Protein AF-A0A3C7Z7R9-F1 (afdb_monomer)

pLDDT: mean 73.32, std 10.02, range [45.06, 87.44]

Nearest PDB structures (foldseek):
  7abk-assembly1_A  TM=3.414E-01  e=3.803E+00  Synechocystis sp. PCC 6803 substr. Kazusa

Mean predicted aligned error: 17.71 Å

Solvent-accessible surface area (backbone atoms only — not comparable to full-atom values): 7856 Å² total; per-residue (Å²): 124,68,72,59,60,48,51,54,49,52,51,52,50,52,52,51,49,53,53,51,53,52,49,51,52,49,56,54,38,62,77,72,47,78,93,55,49,72,61,52,52,52,53,48,52,52,50,52,51,52,50,52,51,52,52,52,48,54,56,49,49,58,53,50,54,52,53,49,55,51,52,53,51,53,51,51,53,52,51,52,52,50,50,53,51,49,54,52,50,52,56,48,53,52,49,53,53,50,52,49,52,53,51,51,54,49,51,52,54,44,63,75,63,45,88,58,94,42,74,71,54,51,56,53,49,54,56,50,52,55,50,53,60,69,68,48,78,83,74,132

Foldseek 3Di:
DVVVVVVVVVLVVVLVVLVVVLVVVLVVCVVPDPPCNVVSVVVSVVVSVVSVVVVVVVVVVVVVVVVVVVVVVVVVVVVVVVVVVVVVVVVVVVVVVVVVVLVVLLVVLCVVQPVDPDPVSVVVSVVVSVVVVVPPDPDD

Secondary structure (DSSP, 8-state):
-HHHHHHHHHHHHHHHHHHHHHHHHHHHHHHH--SSHHHHHHHHHHHHHHHHHHHHHHHHHHHHHHHHHHHHHHHHH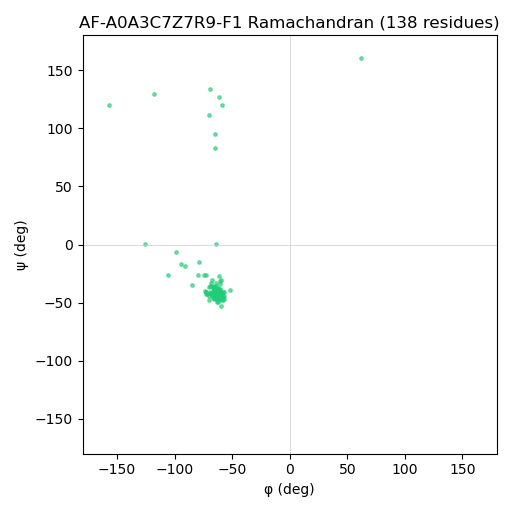HHHHHHHHHHHHHHHHHHHHHHHHHHHHHHHHHHHH-S--SHHHHHHHHHHHHHHHHHS----

Structure (mmCIF, N/CA/C/O backbone):
data_AF-A0A3C7Z7R9-F1
#
_entry.id   AF-A0A3C7Z7R9-F1
#
loop_
_atom_site.group_PDB
_atom_site.id
_atom_site.type_symbol
_atom_site.label_atom_id
_atom_site.label_alt_id
_atom_site.label_comp_id
_atom_site.label_asym_id
_atom_site.label_entity_id
_atom_site.label_seq_id
_atom_site.pdbx_PDB_ins_code
_atom_site.Cartn_x
_atom_site.Cartn_y
_atom_site.Cartn_z
_atom_site.occupancy
_atom_site.B_iso_or_equiv
_atom_site.auth_seq_id
_atom_site.auth_comp_id
_atom_site.auth_asym_id
_atom_site.auth_atom_id
_atom_site.pdbx_PDB_model_num
ATOM 1 N N . MET A 1 1 ? 2.798 -17.201 -8.809 1.00 49.19 1 MET A N 1
ATOM 2 C CA . MET A 1 1 ? 3.963 -16.282 -8.846 1.00 49.19 1 MET A CA 1
ATOM 3 C C . MET A 1 1 ? 4.672 -16.082 -10.211 1.00 49.19 1 MET A C 1
ATOM 5 O O . MET A 1 1 ? 5.445 -15.129 -10.273 1.00 49.19 1 MET A O 1
ATOM 9 N N . PRO A 1 2 ? 4.422 -16.818 -11.324 1.00 55.78 2 PRO A N 1
ATOM 10 C CA . PRO A 1 2 ? 5.277 -16.711 -12.525 1.00 55.78 2 PRO A CA 1
ATOM 11 C C . PRO A 1 2 ? 5.078 -15.423 -13.348 1.00 55.78 2 PRO A C 1
ATOM 13 O O . PRO A 1 2 ? 6.019 -14.937 -13.968 1.00 55.78 2 PRO A O 1
ATOM 16 N N . LYS A 1 3 ? 3.891 -14.798 -13.299 1.00 55.12 3 LYS A N 1
ATOM 17 C CA . LYS A 1 3 ? 3.572 -13.591 -14.094 1.00 55.12 3 LYS A CA 1
ATOM 18 C C . LYS A 1 3 ? 4.466 -12.376 -13.791 1.00 55.12 3 LYS A C 1
ATOM 20 O O . LYS A 1 3 ? 4.666 -11.535 -14.657 1.00 55.12 3 LYS A O 1
ATOM 25 N N . LYS A 1 4 ? 5.025 -12.278 -12.578 1.00 55.84 4 LYS A N 1
ATOM 26 C CA . LYS A 1 4 ? 5.832 -11.116 -12.149 1.00 55.84 4 LYS A CA 1
ATOM 27 C C . LYS A 1 4 ? 7.300 -11.222 -12.564 1.00 55.84 4 LYS A C 1
ATOM 29 O O . LYS A 1 4 ? 7.895 -10.217 -12.930 1.00 55.84 4 LYS A O 1
ATOM 34 N N . LEU A 1 5 ? 7.847 -12.440 -12.563 1.00 56.38 5 LEU A N 1
ATOM 35 C CA . LEU A 1 5 ? 9.159 -12.725 -13.151 1.00 56.38 5 LEU A CA 1
ATOM 36 C C . LEU A 1 5 ? 9.125 -12.517 -14.665 1.00 56.38 5 LEU A C 1
ATOM 38 O O . LEU A 1 5 ? 10.076 -11.988 -15.225 1.00 56.38 5 LEU A O 1
ATOM 42 N N . LEU A 1 6 ? 8.006 -12.866 -15.308 1.00 60.53 6 LEU A N 1
ATOM 43 C CA . LEU A 1 6 ? 7.787 -12.575 -16.722 1.00 60.53 6 LEU A CA 1
ATOM 44 C C . LEU A 1 6 ? 7.782 -11.063 -16.982 1.00 60.53 6 LEU A C 1
ATOM 46 O O . LEU A 1 6 ? 8.541 -10.617 -17.828 1.00 60.53 6 LEU A O 1
ATOM 50 N N . ALA A 1 7 ? 7.032 -10.262 -16.216 1.00 67.25 7 ALA A N 1
ATOM 51 C CA . ALA A 1 7 ? 7.012 -8.802 -16.382 1.00 67.25 7 ALA A CA 1
ATOM 52 C C . ALA A 1 7 ? 8.397 -8.146 -16.204 1.00 67.25 7 ALA A C 1
ATOM 54 O O . ALA A 1 7 ? 8.770 -7.286 -16.995 1.00 67.25 7 ALA A O 1
ATOM 55 N N . ALA A 1 8 ? 9.181 -8.584 -15.213 1.00 70.44 8 ALA A N 1
ATOM 56 C CA . ALA A 1 8 ? 10.548 -8.096 -15.017 1.00 70.44 8 ALA A CA 1
ATOM 57 C C . ALA A 1 8 ? 11.485 -8.498 -16.172 1.00 70.44 8 ALA A C 1
ATOM 59 O O . ALA A 1 8 ? 12.287 -7.686 -16.625 1.00 70.44 8 ALA A O 1
ATOM 60 N N . ARG A 1 9 ? 11.351 -9.725 -16.695 1.00 77.62 9 ARG A N 1
ATOM 61 C CA . ARG A 1 9 ? 12.092 -10.187 -17.880 1.00 77.62 9 ARG A CA 1
ATOM 62 C C . ARG A 1 9 ? 11.699 -9.405 -19.134 1.00 77.62 9 ARG A C 1
ATOM 64 O O . ARG A 1 9 ? 12.583 -8.990 -19.867 1.00 77.62 9 ARG A O 1
ATOM 71 N N . TYR A 1 10 ? 10.409 -9.139 -19.349 1.00 80.75 10 TYR A N 1
ATOM 72 C CA . TYR A 1 10 ? 9.936 -8.305 -20.460 1.00 80.75 10 TYR A CA 1
ATOM 73 C C . TYR A 1 10 ? 10.455 -6.867 -20.366 1.00 80.75 10 TYR A C 1
ATOM 75 O O . TYR A 1 10 ? 10.853 -6.314 -21.383 1.00 80.75 10 TYR A O 1
ATOM 83 N N . LEU A 1 11 ? 10.517 -6.286 -19.163 1.00 78.25 11 LEU A N 1
ATOM 84 C CA . LEU A 1 11 ? 11.127 -4.970 -18.941 1.00 78.25 11 LEU A CA 1
ATOM 85 C C . LEU A 1 11 ? 12.625 -4.965 -19.265 1.00 78.25 11 LEU A C 1
ATOM 87 O O . LEU A 1 11 ? 13.098 -4.047 -19.926 1.00 78.25 11 LEU A O 1
ATOM 91 N N . LEU A 1 12 ? 13.360 -6.004 -18.857 1.00 80.19 12 LEU A N 1
ATOM 92 C CA . LEU A 1 12 ? 14.773 -6.168 -19.211 1.00 80.19 12 LEU A CA 1
ATOM 93 C C . LEU A 1 12 ? 14.971 -6.334 -20.723 1.00 80.19 12 LEU A C 1
ATOM 95 O O . LEU A 1 12 ? 15.853 -5.693 -21.289 1.00 80.19 12 LEU A O 1
ATOM 99 N N . TYR A 1 13 ? 14.131 -7.132 -21.389 1.00 84.25 13 TYR A N 1
ATOM 100 C CA . TYR A 1 13 ? 14.182 -7.287 -22.843 1.00 84.25 13 TYR A CA 1
ATOM 101 C C . TYR A 1 13 ? 13.857 -5.977 -23.566 1.00 84.25 13 TYR A C 1
ATOM 103 O O . TYR A 1 13 ? 14.589 -5.595 -24.476 1.00 84.25 13 TYR A O 1
ATOM 111 N N . ALA A 1 14 ? 12.829 -5.248 -23.129 1.00 79.19 14 ALA A N 1
ATOM 112 C CA . ALA A 1 14 ? 12.483 -3.945 -23.690 1.00 79.19 14 ALA A CA 1
ATOM 113 C C . ALA A 1 14 ? 13.629 -2.936 -23.522 1.00 79.19 14 ALA A C 1
ATOM 115 O O . ALA A 1 14 ? 13.992 -2.257 -24.479 1.00 79.19 14 ALA A O 1
ATOM 116 N N . LEU A 1 15 ? 14.258 -2.893 -22.344 1.00 81.81 15 LEU A N 1
ATOM 117 C CA . LEU A 1 15 ? 15.411 -2.031 -22.088 1.00 81.81 15 LEU A CA 1
ATOM 118 C C . LEU A 1 15 ? 16.605 -2.412 -22.975 1.00 81.81 15 LEU A C 1
ATOM 120 O O . LEU A 1 15 ? 17.213 -1.541 -23.588 1.00 81.81 15 LEU A O 1
ATOM 124 N N . SER A 1 16 ? 16.890 -3.710 -23.124 1.00 84.06 16 SER A N 1
ATOM 125 C CA . SER A 1 16 ? 17.953 -4.184 -24.019 1.00 84.06 16 SER A CA 1
ATOM 126 C C . SER A 1 16 ? 17.692 -3.838 -25.490 1.00 84.06 16 SER A 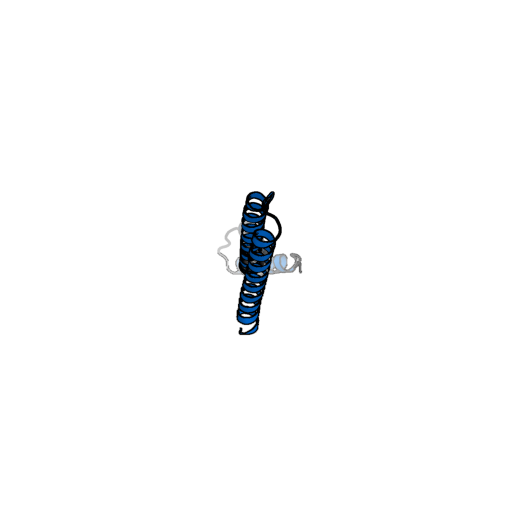C 1
ATOM 128 O O . SER A 1 16 ? 18.618 -3.452 -26.197 1.00 84.06 16 SER A O 1
ATOM 130 N N . ALA A 1 17 ? 16.435 -3.899 -25.941 1.00 83.88 17 ALA A N 1
ATOM 131 C CA . ALA A 1 17 ? 16.058 -3.547 -27.305 1.00 83.88 17 ALA A CA 1
ATOM 132 C C . ALA A 1 17 ? 16.250 -2.048 -27.572 1.00 83.88 17 ALA A C 1
ATOM 134 O O . ALA A 1 17 ? 16.822 -1.685 -28.596 1.00 83.88 17 ALA A O 1
ATOM 135 N N . VAL A 1 18 ? 15.848 -1.182 -26.633 1.00 83.25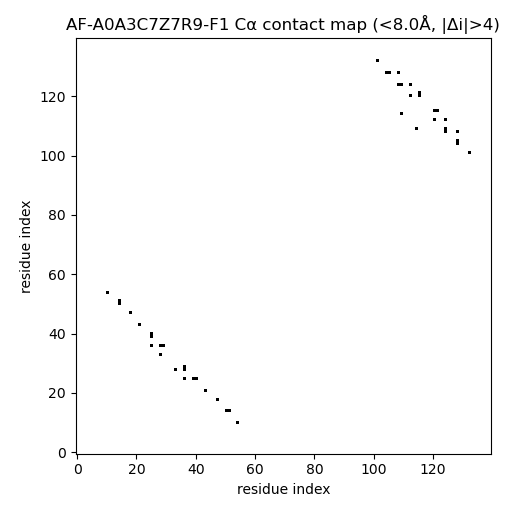 18 VAL A N 1
ATOM 136 C CA . VAL A 1 18 ? 16.087 0.270 -26.728 1.00 83.25 18 VAL A CA 1
ATOM 137 C C . VAL A 1 18 ? 17.584 0.564 -26.795 1.00 83.25 18 VAL A C 1
ATOM 139 O O . VAL A 1 18 ? 18.011 1.359 -27.633 1.00 83.25 18 VAL A O 1
ATOM 142 N N . VAL A 1 19 ? 18.386 -0.125 -25.975 1.00 83.81 19 VAL A N 1
ATOM 143 C CA . VAL A 1 19 ? 19.843 0.037 -25.988 1.00 83.81 19 VAL A CA 1
ATOM 144 C C . VAL A 1 19 ? 20.452 -0.404 -27.325 1.00 83.81 19 VAL A C 1
ATOM 146 O O . VAL A 1 19 ? 21.327 0.269 -27.857 1.00 83.81 19 VAL A O 1
ATOM 149 N N . LEU A 1 20 ? 19.995 -1.513 -27.907 1.00 84.50 20 LEU A N 1
ATOM 150 C CA . LEU A 1 20 ? 20.507 -1.985 -29.197 1.00 84.50 20 LEU A CA 1
ATOM 151 C C . LEU A 1 20 ? 20.116 -1.058 -30.354 1.00 84.50 20 LEU A C 1
ATOM 153 O O . LEU A 1 20 ? 20.952 -0.754 -31.203 1.00 84.50 20 LEU A O 1
ATOM 157 N N . VAL A 1 21 ? 18.872 -0.571 -30.372 1.00 82.12 21 VAL A N 1
ATOM 158 C CA . VAL A 1 21 ? 18.388 0.362 -31.402 1.00 82.12 21 VAL A CA 1
ATOM 159 C C . VAL A 1 21 ? 19.147 1.685 -31.341 1.00 82.12 21 VAL A C 1
ATOM 161 O O . VAL A 1 21 ? 19.577 2.196 -32.374 1.00 82.12 21 VAL A O 1
ATOM 164 N N . GLY A 1 22 ? 19.365 2.225 -30.141 1.00 76.00 22 GLY A N 1
ATOM 165 C CA . GLY A 1 22 ? 20.117 3.464 -29.977 1.00 76.00 22 GLY A CA 1
ATOM 166 C C . GLY A 1 22 ? 21.597 3.336 -30.342 1.00 76.00 22 GLY A C 1
ATOM 167 O O . GLY A 1 22 ? 22.150 4.238 -30.968 1.00 76.00 22 GLY A O 1
ATOM 168 N N . LEU A 1 23 ? 22.223 2.189 -30.049 1.00 79.00 23 LEU A N 1
ATOM 169 C CA . LEU A 1 23 ? 23.590 1.889 -30.494 1.00 79.00 23 LEU A CA 1
ATOM 170 C C . LEU A 1 23 ? 23.678 1.786 -32.023 1.00 79.00 23 LEU A C 1
ATOM 172 O O . LEU A 1 23 ? 24.609 2.321 -32.622 1.00 79.00 23 LEU A O 1
ATOM 176 N N . GLY A 1 24 ? 22.688 1.153 -32.659 1.00 77.50 24 GLY A N 1
ATOM 177 C CA . GLY A 1 24 ? 22.591 1.078 -34.117 1.00 77.50 24 GLY A CA 1
ATOM 178 C C . GLY A 1 24 ? 22.444 2.454 -34.772 1.00 77.50 24 GLY A C 1
ATOM 179 O O . GLY A 1 24 ? 23.132 2.742 -35.749 1.00 77.50 24 GLY A O 1
ATOM 180 N N . LEU A 1 25 ? 21.610 3.331 -34.204 1.00 75.81 25 LEU A N 1
ATOM 181 C CA . LEU A 1 25 ? 21.448 4.711 -34.676 1.00 75.81 25 LEU A CA 1
ATOM 182 C C . LEU A 1 25 ? 22.729 5.537 -34.517 1.00 75.81 25 LEU A C 1
ATOM 184 O O . LEU A 1 25 ? 23.070 6.302 -35.417 1.00 75.81 25 LEU A O 1
ATOM 188 N N . LEU A 1 26 ? 23.454 5.361 -33.410 1.00 72.62 26 LEU A N 1
ATOM 189 C CA . LEU A 1 26 ? 24.730 6.036 -33.174 1.00 72.62 26 LEU A CA 1
ATOM 190 C C . LEU A 1 26 ? 25.801 5.631 -34.187 1.00 72.62 26 LEU A C 1
ATOM 192 O O . LEU A 1 26 ? 26.456 6.498 -34.762 1.00 72.62 26 LEU A O 1
ATOM 196 N N . LEU A 1 27 ? 25.943 4.329 -34.441 1.00 72.62 27 LEU A N 1
ATOM 197 C CA . LEU A 1 27 ? 26.890 3.816 -35.431 1.00 72.62 27 LEU A CA 1
ATOM 198 C C . LEU A 1 27 ? 26.520 4.269 -36.849 1.00 72.62 27 LEU A C 1
ATOM 200 O O . LEU A 1 27 ? 27.395 4.680 -37.606 1.00 72.62 27 LEU A O 1
ATOM 204 N N . ALA A 1 28 ? 25.228 4.260 -37.196 1.00 69.19 28 ALA A N 1
ATOM 205 C CA . ALA A 1 28 ? 24.755 4.761 -38.484 1.00 69.19 28 ALA A CA 1
ATOM 206 C C . ALA A 1 28 ? 25.036 6.264 -38.656 1.00 69.19 28 ALA A C 1
ATOM 208 O O . ALA A 1 28 ? 25.474 6.684 -39.725 1.00 69.19 28 ALA A O 1
ATOM 209 N N . ARG A 1 29 ? 24.846 7.073 -37.602 1.00 66.44 29 ARG A N 1
ATOM 210 C CA . ARG A 1 29 ? 25.170 8.508 -37.628 1.00 66.44 29 ARG A CA 1
ATOM 211 C C . ARG A 1 29 ? 26.663 8.771 -37.743 1.00 66.44 29 ARG A C 1
ATOM 213 O O . ARG A 1 29 ? 27.041 9.619 -38.533 1.00 66.44 29 ARG A O 1
ATOM 220 N N . GLN A 1 30 ? 27.509 8.030 -37.030 1.00 65.00 30 GLN A N 1
ATOM 221 C CA . GLN A 1 30 ? 28.962 8.209 -37.101 1.00 65.00 30 GLN A CA 1
ATOM 222 C C . GLN A 1 30 ? 29.520 7.992 -38.520 1.00 65.00 30 GLN A C 1
ATOM 224 O O . GLN A 1 30 ? 30.505 8.624 -38.893 1.00 65.00 30 GLN A O 1
ATOM 229 N N . VAL A 1 31 ? 28.883 7.124 -39.314 1.00 64.06 31 VAL A N 1
ATOM 230 C CA . VAL A 1 31 ? 29.243 6.883 -40.722 1.00 64.06 31 VAL A CA 1
ATOM 231 C C . VAL A 1 31 ? 28.701 7.974 -41.659 1.00 64.06 31 VAL A C 1
ATOM 233 O O . VAL A 1 31 ? 29.278 8.199 -42.719 1.00 64.06 31 VAL A O 1
ATOM 236 N N . LEU A 1 32 ? 27.610 8.653 -41.287 1.00 63.34 32 LEU A N 1
ATOM 237 C CA . LEU A 1 32 ? 26.872 9.568 -42.165 1.00 63.34 32 LEU A CA 1
ATOM 238 C C . LEU A 1 32 ? 27.079 11.061 -41.861 1.00 63.34 32 LEU A C 1
ATOM 240 O O . LEU A 1 32 ? 26.926 11.866 -42.775 1.00 63.34 32 LEU A O 1
ATOM 244 N N . ASP A 1 33 ? 27.409 11.453 -40.626 1.00 59.38 33 ASP A N 1
ATOM 245 C CA . ASP A 1 33 ? 27.536 12.862 -40.238 1.00 59.38 33 ASP A CA 1
ATOM 246 C C . ASP A 1 33 ? 28.447 13.046 -39.005 1.00 59.38 33 ASP A C 1
ATOM 248 O O . ASP A 1 33 ? 28.196 12.498 -37.931 1.00 59.38 33 ASP A O 1
ATOM 252 N N . VAL A 1 34 ? 29.537 13.809 -39.150 1.00 58.81 34 VAL A N 1
ATOM 253 C CA . VAL A 1 34 ? 30.626 13.901 -38.150 1.00 58.81 34 VAL A CA 1
ATOM 254 C C . VAL A 1 34 ? 30.442 15.089 -37.190 1.00 58.81 34 VAL A C 1
ATOM 256 O O . VAL A 1 34 ? 31.030 15.111 -36.110 1.00 58.81 34 VAL A O 1
ATOM 259 N N . ALA A 1 35 ? 29.592 16.067 -37.519 1.00 58.78 35 ALA A N 1
ATOM 260 C CA . ALA A 1 35 ? 29.568 17.349 -36.808 1.00 58.78 35 ALA A CA 1
ATOM 261 C C . ALA A 1 35 ? 28.843 17.340 -35.439 1.00 58.78 35 ALA A C 1
ATOM 263 O O . ALA A 1 35 ? 29.044 18.260 -34.649 1.00 58.78 35 ALA A O 1
ATOM 264 N N . GLY A 1 36 ? 28.034 16.316 -35.121 1.00 63.97 36 GLY A N 1
ATOM 265 C CA . GLY A 1 36 ? 27.186 16.281 -33.908 1.00 63.97 36 GLY A CA 1
ATOM 266 C C . GLY A 1 36 ? 27.349 15.067 -32.983 1.00 63.97 36 GLY A C 1
ATOM 267 O O . GLY A 1 36 ? 26.683 14.985 -31.949 1.00 63.97 36 GLY A O 1
ATOM 268 N N . VAL A 1 37 ? 28.238 14.126 -33.315 1.00 69.12 37 VAL A N 1
ATOM 269 C CA . VAL A 1 37 ? 28.251 12.774 -32.719 1.00 69.12 37 VAL A CA 1
ATOM 270 C C . VAL A 1 37 ? 28.470 12.781 -31.201 1.00 69.12 37 VAL A C 1
ATOM 272 O O . VAL A 1 37 ? 27.813 12.034 -30.483 1.00 69.12 37 VAL A O 1
ATOM 275 N N . ALA A 1 38 ? 29.346 13.640 -30.671 1.00 66.38 38 ALA A N 1
ATOM 276 C CA . ALA A 1 38 ? 29.639 13.664 -29.232 1.00 66.38 38 ALA A CA 1
ATOM 277 C C . ALA A 1 38 ? 28.428 14.090 -28.377 1.00 66.38 38 ALA A C 1
ATOM 279 O O . ALA A 1 38 ? 28.207 13.542 -27.294 1.00 66.38 38 ALA A O 1
ATOM 280 N N . PHE A 1 39 ? 27.624 15.039 -28.871 1.00 68.94 39 PHE A N 1
ATOM 281 C CA . PHE A 1 39 ? 26.423 15.502 -28.176 1.00 68.94 39 PHE A CA 1
ATOM 282 C C . PHE A 1 39 ? 25.321 14.439 -28.231 1.00 68.94 39 PHE A C 1
ATOM 284 O O . PHE A 1 39 ? 24.684 14.154 -27.218 1.00 68.94 39 PHE A O 1
ATOM 291 N N . ASP A 1 40 ? 25.158 13.774 -29.375 1.00 71.50 40 ASP A N 1
ATOM 292 C CA . ASP A 1 40 ? 24.227 12.654 -29.523 1.00 71.50 40 ASP A CA 1
ATOM 293 C C . ASP A 1 40 ? 24.578 11.478 -28.608 1.00 71.50 40 ASP A C 1
ATOM 295 O O . ASP A 1 40 ? 23.696 10.936 -27.942 1.00 71.50 40 ASP A O 1
ATOM 299 N N . VAL A 1 41 ? 25.861 11.111 -28.513 1.00 73.38 41 VAL A N 1
ATOM 300 C CA . VAL A 1 41 ? 26.329 10.042 -27.615 1.00 73.38 41 VAL A CA 1
ATOM 301 C C . VAL A 1 41 ? 26.022 10.385 -26.156 1.00 73.38 41 VAL A C 1
ATOM 303 O O . VAL A 1 41 ? 25.489 9.548 -25.428 1.00 73.38 41 VAL A O 1
ATOM 306 N N . MET A 1 42 ? 26.303 11.616 -25.722 1.00 69.31 42 MET A N 1
ATOM 307 C CA . MET A 1 42 ? 26.013 12.058 -24.353 1.00 69.31 42 MET A CA 1
ATOM 308 C C . MET A 1 42 ? 24.512 12.051 -24.049 1.00 69.31 42 MET A C 1
ATOM 310 O O . MET A 1 42 ? 24.090 11.545 -23.008 1.00 69.31 42 MET A O 1
ATOM 314 N N . THR A 1 43 ? 23.697 12.560 -24.973 1.00 77.75 43 THR A N 1
ATOM 315 C CA . THR A 1 43 ? 22.235 12.600 -24.822 1.00 77.75 43 THR A CA 1
ATOM 316 C C . THR A 1 43 ? 21.653 11.189 -24.791 1.00 77.75 43 THR A C 1
ATOM 318 O O . THR A 1 43 ? 20.759 10.887 -23.999 1.00 77.75 43 THR A O 1
ATOM 321 N N . TYR A 1 44 ? 22.218 10.290 -25.594 1.00 79.06 44 TYR A N 1
ATOM 322 C CA . TYR A 1 44 ? 21.862 8.885 -25.597 1.00 79.06 44 TYR A CA 1
ATOM 323 C C . TYR A 1 44 ? 22.183 8.204 -24.260 1.00 79.06 44 TYR A C 1
ATOM 325 O 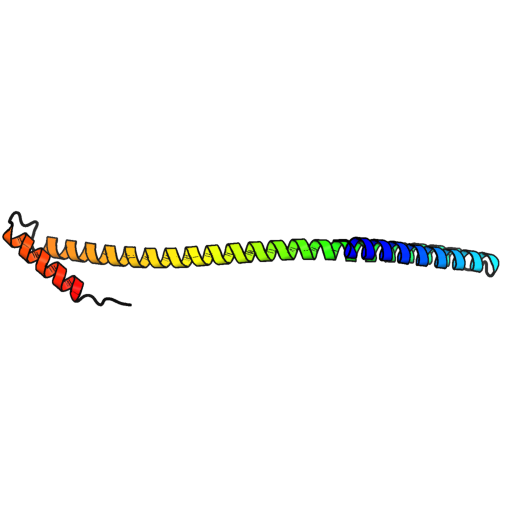O . TYR A 1 44 ? 21.296 7.588 -23.667 1.00 79.06 44 TYR A O 1
ATOM 333 N N . ILE A 1 45 ? 23.396 8.376 -23.725 1.00 76.81 45 ILE A N 1
ATOM 334 C CA . ILE A 1 45 ? 23.782 7.831 -22.411 1.00 76.81 45 ILE A CA 1
ATOM 335 C C . ILE A 1 45 ? 22.842 8.347 -21.313 1.00 76.81 45 ILE A C 1
ATOM 337 O O . ILE A 1 45 ? 22.344 7.560 -20.504 1.00 76.81 45 ILE A O 1
ATOM 341 N N . LEU A 1 46 ? 22.540 9.648 -21.318 1.00 76.31 46 LEU A N 1
ATOM 342 C CA . LEU A 1 46 ? 21.590 10.261 -20.387 1.00 76.31 46 LEU A CA 1
ATOM 343 C C . LEU A 1 46 ? 20.184 9.661 -20.514 1.00 76.31 46 LEU A C 1
ATOM 345 O O . LEU A 1 46 ? 19.554 9.371 -19.498 1.00 76.31 46 LEU A O 1
ATOM 349 N N . SER A 1 47 ? 19.707 9.414 -21.736 1.00 79.31 47 SER A N 1
ATOM 350 C CA . SER A 1 47 ? 18.394 8.801 -21.969 1.00 79.31 47 SER A CA 1
ATOM 351 C C . SER A 1 47 ? 18.310 7.369 -21.426 1.00 79.31 47 SER A C 1
ATOM 353 O O . SER A 1 47 ? 17.322 7.007 -20.784 1.00 79.31 47 SER A O 1
ATOM 355 N N . VAL A 1 48 ? 19.372 6.574 -21.594 1.00 82.88 48 VAL A N 1
ATOM 356 C CA . VAL A 1 48 ? 19.451 5.201 -21.072 1.00 82.88 48 VAL A CA 1
ATOM 357 C C . VAL A 1 48 ? 19.512 5.206 -19.544 1.00 82.88 48 VAL A C 1
ATOM 359 O O . VAL A 1 48 ? 18.813 4.422 -18.898 1.00 82.88 48 VAL A O 1
ATOM 362 N N . ALA A 1 49 ? 20.290 6.115 -18.950 1.00 79.31 49 ALA A N 1
ATOM 363 C CA . ALA A 1 49 ? 20.366 6.269 -17.499 1.00 79.31 49 ALA A CA 1
ATOM 364 C C . ALA A 1 49 ? 19.011 6.683 -16.898 1.00 79.31 49 ALA A C 1
ATOM 366 O O . ALA A 1 49 ? 18.562 6.090 -15.914 1.00 79.31 49 ALA A O 1
ATOM 367 N N . ALA A 1 50 ? 18.322 7.645 -17.519 1.00 82.88 50 ALA A N 1
ATOM 368 C CA . ALA A 1 50 ? 16.990 8.074 -17.105 1.00 82.88 50 ALA A CA 1
ATOM 369 C C . ALA A 1 50 ? 15.969 6.929 -17.193 1.00 82.88 50 ALA A C 1
ATOM 371 O O . ALA A 1 50 ? 15.189 6.721 -16.260 1.00 82.88 50 ALA A O 1
ATOM 372 N N . LEU A 1 51 ? 16.012 6.140 -18.271 1.00 83.62 51 LEU A N 1
ATOM 373 C CA . LEU A 1 51 ? 15.153 4.970 -18.441 1.00 83.62 51 LEU A CA 1
ATOM 374 C C . LEU A 1 51 ? 15.402 3.930 -17.339 1.00 83.62 51 LEU A C 1
ATOM 376 O O . LEU A 1 51 ? 14.453 3.437 -16.731 1.00 83.62 51 LEU A O 1
ATOM 380 N N . ALA A 1 52 ? 16.667 3.624 -17.038 1.00 80.00 52 ALA A N 1
ATOM 381 C CA . ALA A 1 52 ? 17.019 2.682 -15.980 1.00 80.00 52 ALA A CA 1
ATOM 382 C C . ALA A 1 52 ? 16.502 3.149 -14.609 1.00 80.00 52 ALA A C 1
ATOM 384 O O . ALA A 1 52 ? 15.855 2.375 -13.900 1.00 80.00 52 ALA A O 1
ATOM 385 N N . LEU A 1 53 ? 16.709 4.424 -14.261 1.00 81.31 53 LEU A N 1
ATOM 386 C CA . LEU A 1 53 ? 16.205 5.008 -13.014 1.00 81.31 53 LEU A CA 1
ATOM 387 C C . LEU A 1 53 ? 14.675 4.975 -12.933 1.00 81.31 53 LEU A C 1
ATOM 389 O O . LEU A 1 53 ? 14.127 4.638 -11.883 1.00 81.31 53 LEU A O 1
ATOM 393 N N . ALA A 1 54 ? 13.978 5.258 -14.035 1.00 81.88 54 ALA A N 1
ATOM 394 C CA . ALA A 1 54 ? 12.523 5.164 -14.092 1.00 81.88 54 ALA A CA 1
ATOM 395 C C . ALA A 1 54 ? 12.043 3.725 -13.834 1.00 81.88 54 ALA A C 1
ATOM 397 O O . ALA A 1 54 ? 11.132 3.507 -13.032 1.00 81.88 54 ALA A O 1
ATOM 398 N N . VAL A 1 55 ? 12.695 2.727 -14.439 1.00 78.94 55 VAL A N 1
ATOM 399 C CA . VAL A 1 55 ? 12.378 1.307 -14.215 1.00 78.94 55 VAL A CA 1
ATOM 400 C C . VAL A 1 55 ? 12.637 0.899 -12.761 1.00 78.94 55 VAL A C 1
ATOM 402 O O . VAL A 1 55 ? 11.777 0.271 -12.139 1.00 78.94 55 VAL A O 1
ATOM 405 N N . LEU A 1 56 ? 13.776 1.294 -12.184 1.00 78.31 56 LEU A N 1
ATOM 406 C CA . LEU A 1 56 ? 14.091 1.066 -10.768 1.00 78.31 56 LEU A CA 1
ATOM 407 C C . LEU A 1 56 ? 13.051 1.711 -9.840 1.00 78.31 56 LEU A C 1
ATOM 409 O O . LEU A 1 56 ? 12.602 1.070 -8.888 1.00 78.31 56 LEU A O 1
ATOM 413 N N . SER A 1 57 ? 12.615 2.935 -10.144 1.00 77.12 57 SER A N 1
ATOM 414 C CA . SER A 1 57 ? 11.585 3.650 -9.385 1.00 77.12 57 SER A CA 1
ATOM 415 C C . SER A 1 57 ? 10.244 2.908 -9.394 1.00 77.12 57 SER A C 1
ATOM 417 O O . SER A 1 57 ? 9.648 2.682 -8.338 1.00 77.12 57 SER A O 1
ATOM 419 N N . VAL A 1 58 ? 9.805 2.420 -10.560 1.00 75.88 58 VAL A N 1
ATOM 420 C CA . VAL A 1 58 ? 8.571 1.624 -10.681 1.00 75.88 58 VAL A CA 1
ATOM 421 C C . VAL A 1 58 ? 8.670 0.327 -9.873 1.00 75.88 58 VAL A C 1
ATOM 423 O O . VAL A 1 58 ? 7.739 -0.027 -9.144 1.00 75.88 58 VAL A O 1
ATOM 426 N N . ILE A 1 59 ? 9.805 -0.374 -9.945 1.00 76.69 59 ILE A N 1
ATOM 427 C CA . ILE A 1 59 ? 10.023 -1.606 -9.174 1.00 76.69 59 ILE A CA 1
ATOM 428 C C . ILE A 1 59 ? 10.004 -1.319 -7.668 1.00 76.69 59 ILE A C 1
ATOM 430 O O . ILE A 1 59 ? 9.401 -2.085 -6.907 1.00 76.69 59 ILE A O 1
ATOM 434 N N . ASN A 1 60 ? 10.633 -0.230 -7.225 1.00 74.88 60 ASN A N 1
ATOM 435 C CA . ASN A 1 60 ? 10.667 0.148 -5.816 1.00 74.88 60 ASN A CA 1
ATOM 436 C C . ASN A 1 60 ? 9.270 0.542 -5.304 1.00 74.88 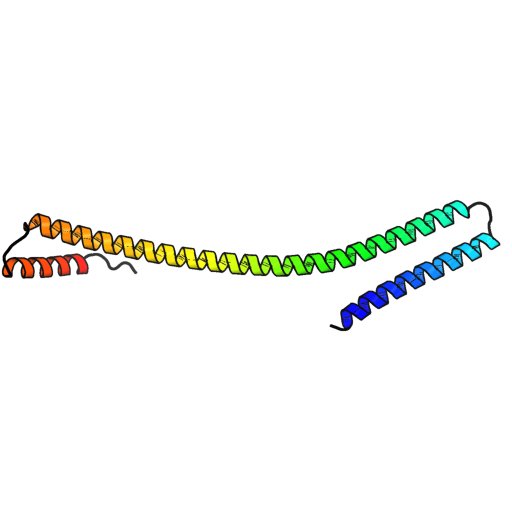60 ASN A C 1
ATOM 438 O O . ASN A 1 60 ? 8.832 0.058 -4.261 1.00 74.88 60 ASN A O 1
ATOM 442 N N . SER A 1 61 ? 8.514 1.313 -6.090 1.00 70.38 61 SER A N 1
ATOM 443 C CA . SER A 1 61 ? 7.134 1.705 -5.779 1.00 70.38 61 SER A CA 1
ATOM 444 C C . SER A 1 61 ? 6.213 0.490 -5.587 1.00 70.38 61 SER A C 1
ATOM 446 O O . SER A 1 61 ? 5.443 0.424 -4.626 1.00 70.38 61 SER A O 1
ATOM 448 N N . ILE A 1 62 ? 6.352 -0.546 -6.426 1.00 73.94 62 ILE A N 1
ATOM 449 C CA . ILE A 1 62 ? 5.583 -1.796 -6.288 1.00 73.94 62 ILE A CA 1
ATOM 450 C C . ILE A 1 62 ? 5.917 -2.529 -4.979 1.00 73.94 62 ILE A C 1
ATOM 452 O O . ILE A 1 62 ? 5.030 -3.141 -4.373 1.00 73.94 62 ILE A O 1
ATOM 456 N N . HIS A 1 63 ? 7.178 -2.515 -4.541 1.00 72.44 63 HIS A N 1
ATOM 457 C CA . HIS A 1 63 ? 7.568 -3.107 -3.259 1.00 72.44 63 HIS A CA 1
ATOM 458 C C . HIS A 1 63 ? 7.039 -2.285 -2.080 1.00 72.44 63 HIS A C 1
ATOM 460 O O . HIS A 1 63 ? 6.441 -2.860 -1.167 1.00 72.44 63 HIS A O 1
ATOM 466 N N . GLN A 1 64 ? 7.157 -0.957 -2.143 1.00 67.00 64 GLN A N 1
ATOM 467 C CA . GLN A 1 64 ? 6.641 -0.046 -1.121 1.00 67.00 64 GLN A CA 1
ATOM 468 C C . GLN A 1 64 ? 5.123 -0.163 -0.952 1.00 67.00 64 GLN A C 1
ATOM 470 O O . GLN A 1 64 ? 4.645 -0.287 0.173 1.00 67.00 64 GLN A O 1
ATOM 475 N N . GLN A 1 65 ? 4.350 -0.250 -2.038 1.00 73.25 65 GLN A N 1
ATOM 476 C CA . GLN A 1 65 ? 2.900 -0.457 -1.948 1.00 73.25 65 GLN A CA 1
ATOM 477 C C . GLN A 1 65 ? 2.522 -1.767 -1.242 1.00 73.25 65 GLN A C 1
ATOM 479 O O . GLN A 1 65 ? 1.485 -1.835 -0.581 1.00 73.25 65 GLN A O 1
ATOM 484 N N . ARG A 1 66 ? 3.337 -2.826 -1.352 1.00 68.50 66 ARG A N 1
ATOM 485 C CA . ARG A 1 66 ? 3.081 -4.084 -0.627 1.00 68.50 66 ARG A CA 1
ATOM 486 C C . ARG A 1 66 ? 3.356 -3.950 0.861 1.00 68.50 66 ARG A C 1
ATOM 488 O O . ARG A 1 66 ? 2.562 -4.463 1.645 1.00 68.50 66 ARG A O 1
ATOM 495 N N . ALA A 1 67 ? 4.453 -3.292 1.229 1.00 70.44 67 ALA A N 1
ATOM 496 C CA . ALA A 1 67 ? 4.772 -3.017 2.626 1.00 70.44 67 ALA A CA 1
ATOM 497 C C . ALA A 1 67 ? 3.678 -2.146 3.262 1.00 70.44 67 ALA A C 1
ATOM 499 O O . ALA A 1 67 ? 3.123 -2.520 4.291 1.00 70.44 67 ALA A O 1
ATOM 500 N N . MET A 1 68 ? 3.262 -1.084 2.563 1.00 71.56 68 MET A N 1
ATOM 501 C CA . MET A 1 68 ? 2.179 -0.196 2.987 1.00 71.56 68 MET A CA 1
ATOM 502 C C . MET A 1 68 ? 0.868 -0.960 3.215 1.00 71.56 68 MET A C 1
ATOM 504 O O . MET A 1 68 ? 0.234 -0.805 4.249 1.00 71.56 68 MET A O 1
ATOM 508 N N . ARG A 1 69 ? 0.462 -1.845 2.292 1.00 72.00 69 ARG A N 1
ATOM 509 C CA . ARG A 1 69 ? -0.782 -2.624 2.447 1.00 72.00 69 ARG A CA 1
ATOM 510 C C . ARG A 1 69 ? -0.764 -3.576 3.643 1.00 72.00 69 ARG A C 1
ATOM 512 O O . ARG A 1 69 ? -1.820 -3.830 4.213 1.00 72.00 69 ARG A O 1
ATOM 519 N N . ARG A 1 70 ? 0.398 -4.139 3.992 1.00 74.19 70 ARG A N 1
ATOM 520 C CA . ARG A 1 70 ? 0.538 -4.987 5.187 1.00 74.19 70 ARG A CA 1
ATOM 521 C C . ARG A 1 70 ? 0.431 -4.147 6.452 1.00 74.19 70 ARG A C 1
ATOM 523 O O . ARG A 1 70 ? -0.399 -4.454 7.294 1.00 74.19 70 ARG A O 1
ATOM 530 N N . MET A 1 71 ? 1.162 -3.037 6.494 1.00 69.19 71 MET A N 1
ATOM 531 C CA . MET A 1 71 ? 1.144 -2.099 7.612 1.00 69.19 71 MET A CA 1
ATOM 532 C C . MET A 1 71 ? -0.260 -1.531 7.861 1.00 69.19 71 MET A C 1
ATOM 534 O O . MET A 1 71 ? -0.725 -1.530 8.989 1.00 69.19 71 MET A O 1
ATOM 538 N N . VAL A 1 72 ? -0.997 -1.141 6.814 1.00 80.31 72 VAL A N 1
ATOM 539 C CA . VAL A 1 72 ? -2.387 -0.662 6.949 1.00 80.31 72 VAL A CA 1
ATOM 540 C C . VAL A 1 72 ? -3.307 -1.732 7.542 1.00 80.31 72 VAL A C 1
ATOM 542 O O . VAL A 1 72 ? -4.176 -1.407 8.347 1.00 80.31 72 VAL A O 1
ATOM 545 N N . ARG A 1 73 ? -3.120 -3.003 7.167 1.00 79.88 73 ARG A N 1
ATOM 546 C CA . ARG A 1 73 ? -3.910 -4.112 7.717 1.00 79.88 73 ARG A CA 1
ATOM 547 C C . ARG A 1 73 ? -3.585 -4.358 9.189 1.00 79.88 73 ARG A C 1
ATOM 549 O O . ARG A 1 73 ? -4.506 -4.577 9.963 1.00 79.88 73 ARG A O 1
ATOM 556 N N . GLU A 1 74 ? -2.309 -4.312 9.557 1.00 81.44 74 GLU A N 1
ATOM 557 C CA . GLU A 1 74 ? -1.863 -4.438 10.950 1.00 81.44 74 GLU A CA 1
ATOM 558 C C . GLU A 1 74 ? -2.390 -3.283 11.807 1.00 81.44 74 GLU A C 1
ATOM 560 O O . GLU A 1 74 ? -2.914 -3.520 12.889 1.00 81.44 74 GLU A O 1
ATOM 565 N N . VAL A 1 75 ? -2.359 -2.052 11.289 1.00 82.50 75 VAL A N 1
ATOM 566 C CA . VAL A 1 75 ? -2.934 -0.883 11.967 1.00 82.50 75 VAL A CA 1
ATOM 567 C C . VAL A 1 75 ? -4.443 -1.030 12.144 1.00 82.50 75 VAL A C 1
ATOM 569 O O . VAL A 1 75 ? -4.941 -0.767 13.229 1.00 82.50 75 VAL A O 1
ATOM 572 N N . HIS A 1 76 ? -5.181 -1.474 11.121 1.00 84.00 76 HIS A N 1
ATOM 573 C CA . HIS A 1 76 ? -6.623 -1.707 11.269 1.00 84.00 76 HIS A CA 1
ATOM 574 C C . HIS A 1 76 ? -6.927 -2.777 12.318 1.00 84.00 76 HIS A C 1
ATOM 576 O O . HIS A 1 76 ? -7.807 -2.566 13.141 1.00 84.00 76 HIS A O 1
ATOM 582 N N . ALA A 1 77 ? -6.186 -3.889 12.320 1.00 83.56 77 ALA A N 1
ATOM 583 C CA . ALA A 1 77 ? -6.365 -4.936 13.322 1.00 83.56 77 ALA A CA 1
ATOM 584 C C . ALA A 1 77 ? -6.100 -4.413 14.743 1.00 83.56 77 ALA A C 1
ATOM 586 O O . ALA A 1 77 ? -6.913 -4.640 15.633 1.00 83.56 77 ALA A O 1
ATOM 587 N N . ALA A 1 78 ? -5.019 -3.650 14.931 1.00 80.62 78 ALA A N 1
ATOM 588 C CA . ALA A 1 78 ? -4.691 -3.043 16.218 1.00 80.62 78 ALA A CA 1
ATOM 589 C C . ALA A 1 78 ? -5.741 -2.012 16.669 1.00 80.62 78 ALA A C 1
ATOM 591 O O . ALA A 1 78 ? -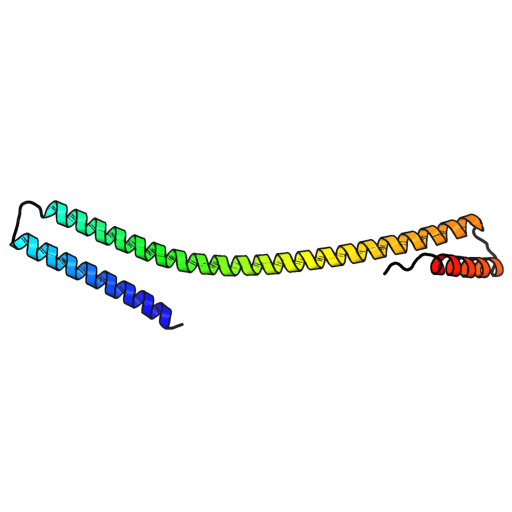6.058 -1.937 17.850 1.00 80.62 78 ALA A O 1
ATOM 592 N N . VAL A 1 79 ? -6.306 -1.228 15.745 1.00 87.44 79 VAL A N 1
ATOM 593 C CA . VAL A 1 79 ? -7.389 -0.281 16.061 1.00 87.44 79 VAL A CA 1
ATOM 594 C C . VAL A 1 79 ? -8.651 -1.020 16.503 1.00 87.44 79 VAL A C 1
ATOM 596 O O . VAL A 1 79 ? -9.245 -0.627 17.498 1.00 87.44 79 VAL A O 1
ATOM 599 N N . THR A 1 80 ? -9.033 -2.102 15.820 1.00 86.81 80 THR A N 1
ATOM 600 C CA . THR A 1 80 ? -10.195 -2.912 16.218 1.00 86.81 80 THR A CA 1
ATOM 601 C C . THR A 1 80 ? -10.002 -3.550 17.594 1.00 86.81 80 THR A C 1
ATOM 603 O O . THR A 1 80 ? -10.926 -3.555 18.397 1.00 86.81 80 THR A O 1
ATOM 606 N N . GLU A 1 81 ? -8.798 -4.037 17.901 1.00 82.00 81 GLU A N 1
ATOM 607 C CA . GLU A 1 81 ? -8.481 -4.584 19.226 1.00 82.00 81 GLU A CA 1
ATOM 608 C C . GLU A 1 81 ? -8.544 -3.502 20.319 1.00 82.00 81 GLU A C 1
ATOM 610 O O . GLU A 1 81 ? -9.068 -3.737 21.404 1.00 82.00 81 GLU A O 1
ATOM 615 N N . LEU A 1 82 ? -8.083 -2.281 20.027 1.00 78.81 82 LEU A N 1
ATOM 616 C CA . LEU A 1 82 ? -8.220 -1.146 20.946 1.00 78.81 82 LEU A CA 1
ATOM 617 C C . LEU A 1 82 ? -9.681 -0.737 21.167 1.00 78.81 82 LEU A C 1
ATOM 619 O O . LEU A 1 82 ? -10.038 -0.358 22.281 1.00 78.81 82 LEU A O 1
ATOM 623 N N . GLU A 1 83 ? -10.516 -0.810 20.133 1.00 84.75 83 GLU A N 1
ATOM 624 C CA . GLU A 1 83 ? -11.952 -0.532 20.223 1.00 84.75 83 GLU A CA 1
ATOM 625 C C . GLU A 1 83 ? -12.655 -1.576 21.109 1.00 84.75 83 GLU A C 1
ATOM 627 O O . GLU A 1 83 ? -13.404 -1.216 22.013 1.00 84.75 83 GLU A O 1
ATOM 632 N N . GLU A 1 84 ? -12.301 -2.857 20.971 1.00 85.44 84 GLU A N 1
ATOM 633 C CA . GLU A 1 84 ? -12.794 -3.934 21.843 1.00 85.44 84 GLU A CA 1
ATOM 634 C C . GLU A 1 84 ? -12.354 -3.751 23.310 1.00 85.44 84 GLU A C 1
ATOM 636 O O . GLU A 1 84 ? -13.131 -3.967 24.250 1.00 85.44 84 GLU A O 1
ATOM 641 N N . VAL A 1 85 ? -11.117 -3.298 23.537 1.00 83.12 85 VAL A N 1
ATOM 642 C CA . VAL A 1 85 ? -10.628 -2.958 24.883 1.00 83.12 85 VAL A CA 1
ATOM 643 C C . VAL A 1 85 ? -11.370 -1.745 25.460 1.00 83.12 85 VAL A C 1
ATOM 645 O O . VAL A 1 85 ? -11.669 -1.717 26.655 1.00 83.12 85 VAL A O 1
ATOM 648 N N . ALA A 1 86 ? -11.706 -0.749 24.640 1.00 81.69 86 ALA A N 1
ATOM 649 C CA . ALA A 1 86 ? -12.485 0.405 25.080 1.00 81.69 86 ALA A CA 1
ATOM 650 C C . ALA A 1 86 ? -13.912 0.003 25.495 1.00 81.69 86 ALA A C 1
ATOM 652 O O . ALA A 1 86 ? -14.352 0.373 26.587 1.00 81.69 86 ALA A O 1
ATOM 653 N N . ASP A 1 87 ? -14.585 -0.824 24.692 1.00 85.38 87 ASP A N 1
ATOM 654 C CA . ASP A 1 87 ? -15.931 -1.335 24.984 1.00 85.38 87 ASP A CA 1
ATOM 655 C C . ASP A 1 87 ? -15.957 -2.179 26.266 1.00 85.38 87 ASP A C 1
ATOM 657 O O . ASP A 1 87 ? -16.843 -2.042 27.120 1.00 85.38 87 ASP A O 1
ATOM 661 N N . THR A 1 88 ? -14.957 -3.047 26.443 1.00 85.50 88 THR A N 1
ATOM 662 C CA . THR A 1 88 ? -14.829 -3.849 27.666 1.00 85.50 88 THR A CA 1
ATOM 663 C C . THR A 1 88 ? -14.538 -2.985 28.890 1.00 85.50 88 THR A C 1
ATOM 665 O O . THR A 1 88 ? -15.108 -3.238 29.954 1.00 85.50 88 THR A O 1
ATOM 668 N N . ASN A 1 89 ? -13.725 -1.934 28.757 1.00 86.56 89 ASN A N 1
ATOM 669 C CA . ASN A 1 89 ? -13.463 -0.998 29.846 1.00 86.56 89 ASN A CA 1
ATOM 670 C C . ASN A 1 89 ? -14.730 -0.225 30.252 1.00 86.56 89 ASN A C 1
ATOM 672 O O . ASN A 1 89 ? -15.018 -0.106 31.443 1.00 86.56 89 ASN A O 1
ATOM 676 N N . GLU A 1 90 ? -15.549 0.218 29.292 1.00 86.06 90 GLU A N 1
ATOM 677 C CA . GLU A 1 90 ? -16.826 0.879 29.590 1.00 86.06 90 GLU A CA 1
ATOM 678 C C . GLU A 1 90 ? -17.807 -0.073 30.300 1.00 86.06 90 GLU A C 1
ATOM 680 O O . GLU A 1 90 ? -18.464 0.299 31.279 1.00 86.06 90 GLU A O 1
ATOM 685 N N . ALA A 1 91 ? -17.875 -1.336 29.867 1.00 83.62 91 ALA A N 1
ATOM 686 C CA . ALA A 1 91 ? -18.693 -2.353 30.524 1.00 83.62 91 ALA A CA 1
ATOM 687 C C . ALA A 1 91 ? -18.239 -2.628 31.970 1.00 83.62 91 ALA A C 1
ATOM 689 O O . ALA A 1 91 ? -19.076 -2.825 32.860 1.00 83.62 91 ALA A O 1
ATOM 690 N N . ILE A 1 92 ? -16.926 -2.625 32.223 1.00 81.25 92 ILE A N 1
ATOM 691 C CA . ILE A 1 92 ? -16.361 -2.757 33.571 1.00 81.25 92 ILE A CA 1
ATOM 692 C C . ILE A 1 92 ? -16.708 -1.528 34.411 1.00 81.25 92 ILE A C 1
ATOM 694 O O . ILE A 1 92 ? -17.178 -1.685 35.536 1.00 81.25 92 ILE A O 1
ATOM 698 N N . GLU A 1 93 ? -16.556 -0.319 33.873 1.00 84.62 93 GLU A N 1
ATOM 699 C CA . GLU A 1 93 ? -16.860 0.911 34.605 1.00 84.62 93 GLU A CA 1
ATOM 700 C C . GLU A 1 93 ? -18.335 0.967 35.033 1.00 84.62 93 GLU A C 1
ATOM 702 O O . GLU A 1 93 ? -18.646 1.322 36.175 1.00 84.62 93 GLU A O 1
ATOM 707 N N . ARG A 1 94 ? -19.255 0.537 34.157 1.00 85.56 94 ARG A N 1
ATOM 708 C CA . ARG A 1 94 ? -20.682 0.399 34.496 1.00 85.56 94 ARG A CA 1
ATOM 709 C C . ARG A 1 94 ? -20.897 -0.583 35.650 1.00 85.56 94 ARG A C 1
ATOM 711 O O . ARG A 1 94 ? -21.578 -0.235 36.614 1.00 85.56 94 ARG A O 1
ATOM 718 N N . LYS A 1 95 ? -20.273 -1.768 35.603 1.00 82.75 95 LYS A N 1
ATOM 719 C CA . LYS A 1 95 ? -20.370 -2.767 36.685 1.00 82.75 95 LYS A CA 1
ATOM 720 C C . LYS A 1 95 ? -19.824 -2.245 38.011 1.00 82.75 95 LYS A C 1
ATOM 722 O O . LYS A 1 95 ? -20.485 -2.397 39.033 1.00 82.75 95 LYS A O 1
ATOM 727 N N . VAL A 1 96 ? -18.665 -1.589 37.995 1.00 87.12 96 VAL A N 1
ATOM 728 C CA . VAL A 1 96 ? -18.054 -1.000 39.197 1.00 87.12 96 VAL A CA 1
ATOM 729 C C . VAL A 1 96 ? -18.962 0.076 39.792 1.00 87.12 96 VAL A C 1
ATOM 731 O O . VAL A 1 96 ? -19.157 0.133 41.006 1.00 87.12 96 VAL A O 1
ATOM 734 N N . ARG A 1 97 ? -19.575 0.913 38.949 1.00 87.12 97 ARG A N 1
ATOM 735 C CA . ARG A 1 97 ? -20.509 1.954 39.394 1.00 87.12 97 ARG A CA 1
ATOM 736 C C . ARG A 1 97 ? -21.758 1.362 40.047 1.00 87.12 97 ARG A C 1
ATOM 738 O O . ARG A 1 97 ? -22.218 1.880 41.068 1.00 87.12 97 ARG A O 1
ATOM 745 N N . ASP A 1 98 ? -22.284 0.276 39.491 1.00 85.06 98 ASP A N 1
ATOM 746 C CA . ASP A 1 98 ? -23.416 -0.444 40.069 1.00 85.06 98 ASP A CA 1
ATOM 747 C C . ASP A 1 98 ? -23.044 -1.116 41.397 1.00 85.06 98 ASP A C 1
ATOM 749 O O . ASP A 1 98 ? -23.770 -0.958 42.380 1.00 85.06 98 ASP A O 1
ATOM 753 N N . GLU A 1 99 ? -21.886 -1.775 41.489 1.00 81.69 99 GLU A N 1
ATOM 754 C CA . GLU A 1 99 ? -21.387 -2.354 42.745 1.00 81.69 99 GLU A CA 1
ATOM 755 C C . GLU A 1 99 ? -21.173 -1.297 43.833 1.00 81.69 99 GLU A C 1
ATOM 757 O O . GLU A 1 99 ? -21.523 -1.518 45.000 1.00 81.69 99 GLU A O 1
ATOM 762 N N . HIS A 1 100 ? -20.667 -0.116 43.468 1.00 84.25 100 HIS A N 1
ATOM 763 C CA . HIS A 1 100 ? -20.538 0.992 44.407 1.00 84.25 100 HIS A CA 1
ATOM 764 C C . HIS A 1 100 ? -21.895 1.470 44.911 1.00 84.25 100 HIS A C 1
ATOM 766 O O . HIS A 1 100 ? -22.058 1.636 46.117 1.00 84.25 100 HIS A O 1
ATOM 772 N N . ARG A 1 101 ? -22.896 1.611 44.035 1.00 82.44 101 ARG A N 1
ATOM 773 C CA . ARG A 1 101 ? -24.263 1.969 44.448 1.00 82.44 101 ARG A CA 1
ATOM 774 C C . ARG A 1 101 ? -24.858 0.952 45.412 1.00 82.44 101 ARG A C 1
ATOM 776 O O . ARG A 1 101 ? -25.467 1.346 46.407 1.00 82.44 101 ARG A O 1
ATOM 783 N N . VAL A 1 102 ? -24.676 -0.340 45.139 1.00 79.56 102 VAL A N 1
ATOM 784 C CA . VAL A 1 102 ? -25.121 -1.412 46.040 1.00 79.56 102 VAL A CA 1
ATOM 785 C C . VAL A 1 102 ? -24.420 -1.290 47.392 1.00 79.56 102 VAL A C 1
ATOM 787 O O . VAL A 1 102 ? -25.081 -1.319 48.429 1.00 79.56 102 VAL A O 1
ATOM 790 N N . SER A 1 103 ? -23.105 -1.081 47.389 1.00 80.75 103 SER A N 1
ATOM 791 C CA . SER A 1 103 ? -22.305 -0.935 48.608 1.00 80.75 103 SER A CA 1
ATOM 792 C C . SER A 1 103 ? -22.719 0.290 49.427 1.00 80.75 103 SER A C 1
ATOM 794 O O . SER A 1 103 ? -22.885 0.184 50.640 1.00 80.75 103 SER A O 1
ATOM 796 N N . THR A 1 104 ? -22.971 1.434 48.783 1.00 83.00 104 THR A N 1
ATOM 797 C CA . THR A 1 104 ? -23.477 2.644 49.446 1.00 83.00 104 THR A CA 1
ATOM 798 C C . THR A 1 104 ? -24.868 2.418 50.035 1.00 83.00 104 THR A C 1
ATOM 800 O O . THR A 1 104 ? -25.107 2.802 51.175 1.00 83.00 104 THR A O 1
ATOM 803 N N . ALA A 1 105 ? -25.771 1.746 49.315 1.00 74.94 105 ALA A N 1
ATOM 804 C CA . ALA A 1 105 ? -27.104 1.427 49.825 1.00 74.94 105 ALA A CA 1
ATOM 805 C C . ALA A 1 105 ? -27.056 0.466 51.027 1.00 74.94 105 ALA A C 1
ATOM 807 O O . ALA A 1 105 ? -27.845 0.605 51.959 1.00 74.94 105 ALA A O 1
ATOM 808 N N . ILE A 1 106 ? -26.129 -0.498 51.031 1.00 74.19 106 ILE A N 1
ATOM 809 C CA . ILE A 1 106 ? -25.900 -1.379 52.184 1.00 74.19 106 ILE A CA 1
ATOM 810 C C . ILE A 1 106 ? -25.355 -0.571 53.366 1.00 74.19 106 ILE A C 1
ATOM 812 O O . ILE A 1 106 ? -25.868 -0.712 54.474 1.00 74.19 106 ILE A O 1
ATOM 816 N N . ALA A 1 107 ? -24.362 0.293 53.138 1.00 74.81 107 ALA A N 1
ATOM 817 C CA . ALA A 1 107 ? -23.766 1.129 54.177 1.00 74.81 107 ALA A CA 1
ATOM 818 C C . ALA A 1 107 ? -24.786 2.094 54.805 1.00 74.81 107 ALA A C 1
ATOM 820 O O . ALA A 1 107 ? -24.845 2.201 56.026 1.00 74.81 107 ALA A O 1
ATOM 821 N N . GLU A 1 108 ? -25.632 2.735 53.992 1.00 75.62 108 GLU A N 1
ATOM 822 C CA . GLU A 1 108 ? -26.714 3.611 54.458 1.00 75.62 108 GLU A CA 1
ATOM 823 C C . GLU A 1 108 ? -27.694 2.846 55.359 1.00 75.62 108 GLU A C 1
ATOM 825 O O . GLU A 1 108 ? -28.023 3.303 56.450 1.00 75.62 108 GLU A O 1
ATOM 830 N N . VAL A 1 109 ? -28.109 1.640 54.955 1.00 72.50 109 VAL A N 1
ATOM 831 C CA . VAL A 1 109 ? -29.039 0.827 55.754 1.00 72.50 109 VAL A CA 1
ATOM 832 C C . VAL A 1 109 ? -28.384 0.293 57.034 1.00 72.50 109 VAL A C 1
ATOM 834 O O . VAL A 1 109 ? -29.043 0.223 58.070 1.00 72.50 109 VAL A O 1
ATOM 837 N N . LEU A 1 110 ? -27.098 -0.068 56.999 1.00 69.00 110 LEU A N 1
ATOM 838 C CA . LEU A 1 110 ? -26.358 -0.469 58.201 1.00 69.00 110 LEU A CA 1
ATOM 839 C C . LEU A 1 110 ? -26.164 0.703 59.175 1.00 69.00 110 LEU A C 1
ATOM 841 O O . LEU A 1 110 ? -26.228 0.495 60.385 1.00 69.00 110 LEU A O 1
ATOM 845 N N . ALA A 1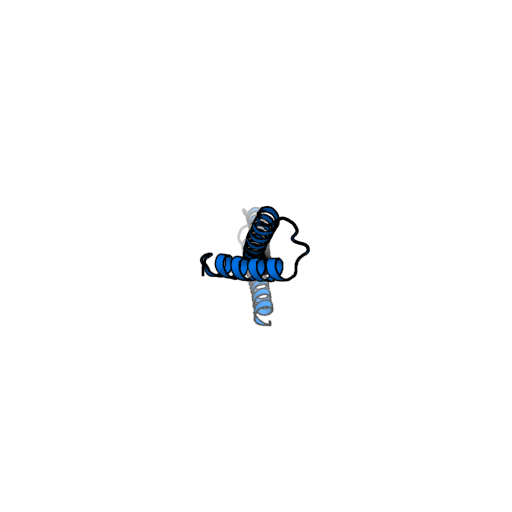 111 ? -25.970 1.922 58.667 1.00 68.56 111 ALA A N 1
ATOM 846 C CA . ALA A 1 111 ? -25.889 3.129 59.485 1.00 68.56 111 ALA A CA 1
ATOM 847 C C . ALA A 1 111 ? -27.245 3.486 60.120 1.00 68.56 111 ALA A C 1
ATOM 849 O O . ALA A 1 111 ? -27.296 3.835 61.296 1.00 68.56 111 ALA A O 1
ATOM 850 N N . GLU A 1 112 ? -28.344 3.344 59.372 1.00 64.56 112 GLU A N 1
ATOM 851 C CA . GLU A 1 112 ? -29.703 3.678 59.825 1.00 64.56 112 GLU A CA 1
ATOM 852 C C . GLU A 1 112 ? -30.209 2.742 60.939 1.00 64.56 112 GLU A C 1
ATOM 854 O O . GLU A 1 112 ? -30.975 3.160 61.805 1.00 64.56 112 GLU A O 1
ATOM 859 N N . TYR A 1 113 ? -29.771 1.479 60.951 1.00 62.62 113 TYR A N 1
ATOM 860 C CA . TYR A 1 113 ? -30.207 0.489 61.942 1.00 62.62 113 TYR A CA 1
ATOM 861 C C . TYR A 1 113 ? -29.231 0.276 63.108 1.00 62.62 113 TYR A C 1
ATOM 863 O O . TYR A 1 113 ? -29.566 -0.453 64.047 1.00 62.62 113 TYR A O 1
ATOM 871 N N . GLY A 1 114 ? -28.041 0.885 63.060 1.00 55.09 114 GLY A N 1
ATOM 872 C CA . GLY A 1 114 ? -26.902 0.463 63.876 1.00 55.09 114 GLY A CA 1
ATOM 873 C C . GLY A 1 114 ? -26.483 -0.972 63.528 1.00 55.09 114 GLY A C 1
ATOM 874 O O . GLY A 1 114 ? -27.256 -1.737 62.946 1.00 55.09 114 GLY A O 1
ATOM 875 N N . MET A 1 115 ? -25.256 -1.384 63.858 1.00 57.25 115 MET A N 1
ATOM 876 C CA . MET A 1 115 ? -24.848 -2.789 63.705 1.00 57.25 115 MET A CA 1
ATOM 877 C C . MET A 1 115 ? -25.673 -3.667 64.659 1.00 57.25 115 MET A C 1
ATOM 879 O O . MET A 1 115 ? -25.277 -3.946 65.783 1.00 57.25 115 MET A O 1
ATOM 883 N N . GLY A 1 116 ? -26.879 -4.043 64.236 1.00 51.50 116 GLY A N 1
ATOM 884 C CA . GLY A 1 116 ? -27.844 -4.740 65.066 1.00 51.50 116 GLY A CA 1
ATOM 885 C C . GLY A 1 116 ? -27.382 -6.165 65.335 1.00 51.50 116 GLY A C 1
ATOM 886 O O . GLY A 1 116 ? -27.415 -7.014 64.445 1.00 51.50 116 GLY A O 1
ATOM 887 N N . GLU A 1 117 ? -27.026 -6.443 66.585 1.00 53.56 117 GLU A N 1
ATOM 888 C CA . GLU A 1 117 ? -26.582 -7.753 67.085 1.00 53.56 117 GLU A CA 1
ATOM 889 C C . GLU A 1 117 ? -27.672 -8.848 67.010 1.00 53.56 117 GLU A C 1
ATOM 891 O O . GLU A 1 117 ? -27.435 -10.001 67.365 1.00 53.56 117 GLU A O 1
ATOM 896 N N . ASN A 1 118 ? -28.874 -8.529 66.513 1.00 58.91 118 ASN A N 1
ATOM 897 C CA . ASN A 1 118 ? -30.075 -9.342 66.677 1.00 58.91 118 ASN A CA 1
ATOM 898 C C . ASN A 1 118 ? -30.655 -9.863 65.339 1.00 58.91 118 ASN A C 1
ATOM 900 O O . ASN A 1 118 ? -30.930 -9.104 64.405 1.00 58.91 118 ASN A O 1
ATOM 904 N N . GLU A 1 119 ? -30.914 -11.174 65.269 1.00 60.09 119 GLU A N 1
ATOM 905 C CA . GLU A 1 119 ? -31.352 -11.946 64.084 1.00 60.09 119 GLU A CA 1
ATOM 906 C C . GLU A 1 119 ? -32.584 -11.350 63.373 1.00 60.09 119 GLU A C 1
ATOM 908 O O . GLU A 1 119 ? -32.678 -11.313 62.141 1.00 60.09 119 GLU A O 1
ATOM 913 N N . LYS A 1 120 ? -33.542 -10.841 64.160 1.00 67.06 120 LYS A N 1
ATOM 914 C CA . LYS A 1 120 ? -34.793 -10.253 63.654 1.00 67.06 120 LYS A CA 1
ATOM 915 C C . LYS A 1 120 ? -34.558 -8.937 62.905 1.00 67.06 120 LYS A C 1
ATOM 917 O O . LYS A 1 120 ? -35.247 -8.668 61.922 1.00 67.06 120 LYS A O 1
ATOM 922 N N . VAL A 1 121 ? -33.564 -8.152 63.326 1.00 62.28 121 VAL A N 1
ATOM 923 C CA . VAL A 1 121 ? -33.197 -6.872 62.6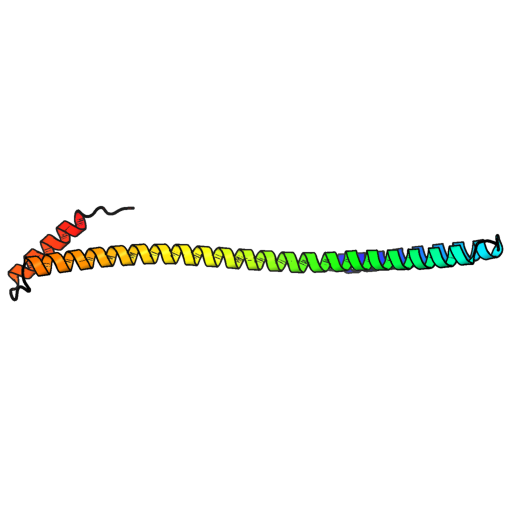98 1.00 62.28 121 VAL A CA 1
ATOM 924 C C . VAL A 1 121 ? -32.481 -7.127 61.369 1.00 62.28 121 VAL A C 1
ATOM 926 O O . VAL A 1 121 ? -32.829 -6.510 60.363 1.00 62.28 121 VAL A O 1
ATOM 929 N N . ARG A 1 122 ? -31.596 -8.136 61.307 1.00 62.34 122 ARG A N 1
ATOM 930 C CA . ARG A 1 122 ? -30.939 -8.572 60.056 1.00 62.34 122 ARG A CA 1
ATOM 931 C C . ARG A 1 122 ? -31.934 -8.971 58.964 1.00 62.34 122 ARG A C 1
ATOM 933 O O . ARG A 1 122 ? -31.787 -8.552 57.816 1.00 62.34 122 ARG A O 1
ATOM 940 N N . LYS A 1 123 ? -32.980 -9.736 59.305 1.00 71.44 123 LYS A N 1
ATOM 941 C CA . LYS A 1 123 ? -34.031 -10.123 58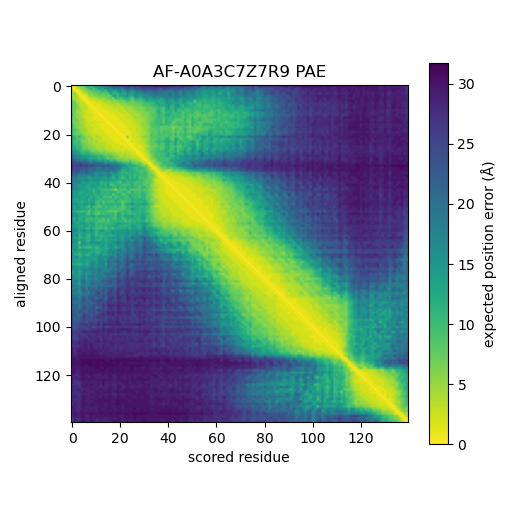.341 1.00 71.44 123 LYS A CA 1
ATOM 942 C C . LYS A 1 123 ? -34.823 -8.920 57.818 1.00 71.44 123 LYS A C 1
ATOM 944 O O . LYS A 1 123 ? -35.133 -8.866 56.628 1.00 71.44 123 LYS A O 1
ATOM 949 N N . ALA A 1 124 ? -35.127 -7.949 58.681 1.00 69.69 124 ALA A N 1
ATOM 950 C CA . ALA A 1 124 ? -35.825 -6.725 58.287 1.00 69.69 124 ALA A CA 1
ATOM 951 C C . ALA A 1 124 ? -34.968 -5.848 57.354 1.00 69.69 124 ALA A C 1
ATOM 953 O O . ALA A 1 124 ? -35.471 -5.356 56.340 1.00 69.69 124 ALA A O 1
ATOM 954 N N . ILE A 1 125 ? -33.669 -5.730 57.651 1.00 65.69 125 ILE A N 1
ATOM 955 C CA . ILE A 1 125 ? -32.674 -5.041 56.819 1.00 65.69 125 ILE A CA 1
ATOM 956 C C . ILE A 1 125 ? -32.582 -5.693 55.435 1.00 65.69 125 ILE A C 1
ATOM 958 O O . ILE A 1 125 ? -32.785 -5.014 54.428 1.00 65.69 125 ILE A O 1
ATOM 962 N N . ALA A 1 126 ? -32.379 -7.012 55.367 1.00 69.88 126 ALA A N 1
ATOM 963 C CA . ALA A 1 126 ? -32.270 -7.741 54.101 1.00 69.88 126 ALA A CA 1
ATOM 964 C C . ALA A 1 126 ? -33.511 -7.547 53.213 1.00 69.88 126 ALA A C 1
ATOM 966 O O . ALA A 1 126 ? -33.405 -7.322 52.004 1.00 69.88 126 ALA A O 1
ATOM 967 N N . HIS A 1 127 ? -34.703 -7.556 53.817 1.00 77.50 127 HIS A N 1
ATOM 968 C CA . HIS A 1 127 ? -35.943 -7.372 53.073 1.00 77.50 127 HIS A CA 1
ATOM 969 C C . HIS A 1 127 ? -36.102 -5.940 52.526 1.00 77.50 127 HIS A C 1
ATOM 971 O O . HIS A 1 127 ? -36.616 -5.764 51.413 1.00 77.50 127 HIS A O 1
ATOM 977 N N . ARG A 1 128 ? -35.644 -4.919 53.267 1.00 71.88 128 ARG A N 1
ATOM 978 C CA . ARG A 1 128 ? -35.647 -3.510 52.828 1.00 71.88 128 ARG A CA 1
ATOM 979 C C . ARG A 1 128 ? -34.603 -3.234 51.752 1.00 71.88 128 ARG A C 1
ATOM 981 O O . ARG A 1 128 ? -34.947 -2.594 50.759 1.00 71.88 128 ARG A O 1
ATOM 988 N N . VAL A 1 129 ? -33.391 -3.770 51.898 1.00 68.75 129 VAL A N 1
ATOM 989 C CA . VAL A 1 129 ? -32.323 -3.692 50.886 1.00 68.75 129 VAL A CA 1
ATOM 990 C C . VAL A 1 129 ? -32.801 -4.313 49.573 1.00 68.75 129 VAL A C 1
ATOM 992 O O . VAL A 1 129 ? -32.755 -3.659 48.533 1.00 68.75 129 VAL A O 1
ATOM 995 N N . GLY A 1 130 ? -33.400 -5.509 49.619 1.00 72.62 130 GLY A N 1
ATOM 996 C CA . GLY A 1 130 ? -33.985 -6.146 48.434 1.00 72.62 130 GLY A CA 1
ATOM 997 C C . GLY A 1 130 ? -35.107 -5.326 47.780 1.00 72.62 130 GLY A C 1
ATOM 998 O O . GLY A 1 130 ? -35.235 -5.314 46.556 1.00 72.62 130 GLY A O 1
ATOM 999 N N . LYS A 1 131 ? -35.904 -4.589 48.568 1.00 77.44 131 LYS A N 1
ATOM 1000 C CA . LYS A 1 131 ? -36.946 -3.680 48.051 1.00 77.44 131 LYS A CA 1
ATOM 1001 C C . LYS A 1 131 ? -36.368 -2.413 47.412 1.00 77.44 131 LYS A C 1
ATOM 1003 O O . LYS A 1 131 ? -36.881 -2.007 46.372 1.00 77.44 131 LYS A O 1
ATOM 1008 N N . LYS A 1 132 ? -35.334 -1.797 48.003 1.00 68.56 132 LYS A N 1
ATOM 1009 C CA . LYS A 1 132 ? -34.646 -0.627 47.421 1.00 68.56 132 LYS A CA 1
ATOM 1010 C C . LYS A 1 132 ? -33.912 -1.014 46.128 1.00 68.56 132 LYS A C 1
ATOM 1012 O O . LYS A 1 132 ? -34.067 -0.315 45.134 1.00 68.56 132 LYS A O 1
ATOM 1017 N N . LEU A 1 133 ? -33.253 -2.175 46.089 1.00 66.19 133 LEU A N 1
ATOM 1018 C CA . LEU A 1 133 ? -32.612 -2.713 44.878 1.00 66.19 133 LEU A CA 1
ATOM 1019 C C . LEU A 1 133 ? -33.609 -3.041 43.756 1.00 66.19 133 LEU A C 1
ATOM 1021 O O . LEU A 1 133 ? -33.308 -2.816 42.593 1.00 66.19 133 LEU A O 1
ATOM 1025 N N . LYS A 1 134 ? -34.817 -3.527 44.081 1.00 68.50 134 LYS A N 1
ATOM 1026 C CA . LYS A 1 134 ? -35.881 -3.766 43.083 1.00 68.50 134 LYS A CA 1
ATOM 1027 C C . LYS A 1 134 ? -36.530 -2.490 42.540 1.00 68.50 134 LYS A C 1
ATOM 1029 O O . LYS A 1 134 ? -37.109 -2.537 41.460 1.00 68.50 134 LYS A O 1
ATOM 1034 N N . LYS A 1 135 ? -36.518 -1.399 43.312 1.00 65.88 135 LYS A N 1
ATOM 1035 C CA . LYS A 1 135 ? -37.077 -0.095 42.915 1.00 65.88 135 LYS A CA 1
ATOM 1036 C C . LYS A 1 135 ? -36.056 0.813 42.237 1.00 65.88 135 LYS A C 1
ATOM 1038 O O . LYS A 1 135 ? -36.465 1.759 41.573 1.00 65.88 135 LYS A O 1
ATOM 1043 N N . ALA A 1 136 ? -34.762 0.544 42.402 1.00 54.94 136 ALA A N 1
ATOM 1044 C CA . ALA A 1 136 ? -33.741 1.168 41.580 1.00 54.94 136 ALA A CA 1
ATOM 1045 C C . ALA A 1 136 ? -33.992 0.749 40.119 1.00 54.94 136 ALA A C 1
ATOM 1047 O O . ALA A 1 136 ? -34.165 -0.447 39.861 1.00 54.94 136 ALA A O 1
ATOM 1048 N N . PRO A 1 137 ? -34.096 1.700 39.175 1.00 48.56 137 PRO A N 1
ATOM 1049 C CA . PRO A 1 137 ? -34.374 1.375 37.788 1.00 48.56 137 PRO A CA 1
ATOM 1050 C C . PRO A 1 137 ? -33.266 0.458 37.272 1.00 48.56 137 PRO A C 1
ATOM 1052 O O . PRO A 1 137 ? -32.091 0.825 37.273 1.00 48.56 137 PRO A O 1
ATOM 1055 N N . LYS A 1 138 ? -33.651 -0.747 36.841 1.00 52.31 138 LYS A N 1
ATOM 1056 C CA . LYS A 1 138 ? -32.839 -1.529 35.912 1.00 52.31 138 LYS A CA 1
ATOM 1057 C C . LYS A 1 138 ? -32.805 -0.723 34.620 1.00 52.31 138 LYS A C 1
ATOM 1059 O O . LYS A 1 138 ? -33.764 -0.781 33.854 1.00 52.31 138 LYS A O 1
ATOM 1064 N N . ASN A 1 139 ? -31.766 0.084 34.434 1.00 45.06 139 ASN A N 1
ATOM 1065 C CA . ASN A 1 139 ? -31.530 0.669 33.125 1.00 45.06 139 ASN A CA 1
ATOM 1066 C C . ASN A 1 139 ? -31.093 -0.461 32.175 1.00 45.06 139 ASN A C 1
ATOM 1068 O O . ASN A 1 139 ? -30.297 -1.304 32.601 1.00 45.06 139 ASN A O 1
ATOM 1072 N N . PRO A 1 140 ? -31.668 -0.526 30.961 1.00 49.44 140 PRO A N 1
ATOM 1073 C CA . PRO A 1 140 ? -31.213 -1.429 29.909 1.00 49.44 140 PRO A CA 1
ATOM 1074 C C . PRO A 1 140 ? -29.776 -1.118 29.476 1.00 49.44 140 PRO A C 1
ATOM 1076 O O . PRO A 1 140 ? -29.352 0.056 29.604 1.00 49.44 140 PRO A O 1
#

Sequence (140 aa):
MPKKLLAARYLLYALSAVVLVGLGLLLARQVLDVAGVAFDVMTYILSVAALALAVLSVINSIHQQRAMRRMVREVHAAVTELEEVADTNEAIERKVRDEHRVSTAIAEVLAEYGMGENEKVRKAIAHRVGKKLKKAPKNP

Radius of gyration: 40.83 Å; Cα contacts (8 Å, |Δi|>4): 22; chains: 1; bounding box: 68×34×109 Å